Protein AF-A0A7V7C3S1-F1 (afdb_monomer_lite)

Secondary structure (DSSP, 8-state):
-HHHHHHHT-S--SGGG-HHHHHHIIIII-STT-HHHHHHH----PPP-----

Structure (mmCIF, N/CA/C/O backbone):
data_AF-A0A7V7C3S1-F1
#
_entry.id   AF-A0A7V7C3S1-F1
#
loop_
_atom_site.group_PDB
_atom_site.id
_atom_site.type_symbol
_atom_site.label_atom_id
_atom_site.label_alt_id
_atom_site.label_comp_id
_atom_site.label_asym_id
_atom_site.label_entity_id
_atom_site.label_seq_id
_atom_site.pdbx_PDB_ins_code
_atom_site.Cartn_x
_atom_site.Cartn_y
_atom_site.Cartn_z
_atom_site.occupancy
_atom_site.B_iso_or_equiv
_atom_site.auth_seq_id
_atom_site.auth_comp_id
_atom_site.auth_asym_id
_atom_site.auth_atom_id
_atom_site.pdbx_PDB_model_num
ATOM 1 N N . ALA A 1 1 ? -18.671 19.462 0.861 1.00 59.94 1 ALA A N 1
ATOM 2 C CA . ALA A 1 1 ? -18.350 18.917 2.201 1.00 59.94 1 ALA A CA 1
ATOM 3 C C . ALA A 1 1 ? -19.182 17.685 2.609 1.00 59.94 1 ALA A C 1
ATOM 5 O O . ALA A 1 1 ? -18.918 17.140 3.669 1.00 59.94 1 ALA A O 1
ATOM 6 N N . ALA A 1 2 ? -20.158 17.216 1.812 1.00 70.75 2 ALA A N 1
ATOM 7 C CA . ALA A 1 2 ? -20.974 16.042 2.165 1.00 70.75 2 ALA A CA 1
ATOM 8 C C . ALA A 1 2 ? -20.229 14.693 2.043 1.00 70.75 2 ALA A C 1
ATOM 10 O O . ALA A 1 2 ? -20.486 13.796 2.831 1.00 70.75 2 ALA A O 1
ATOM 11 N N . LEU A 1 3 ? -19.277 14.579 1.109 1.00 70.56 3 LEU A N 1
ATOM 12 C CA . LEU A 1 3 ? -18.564 13.331 0.792 1.00 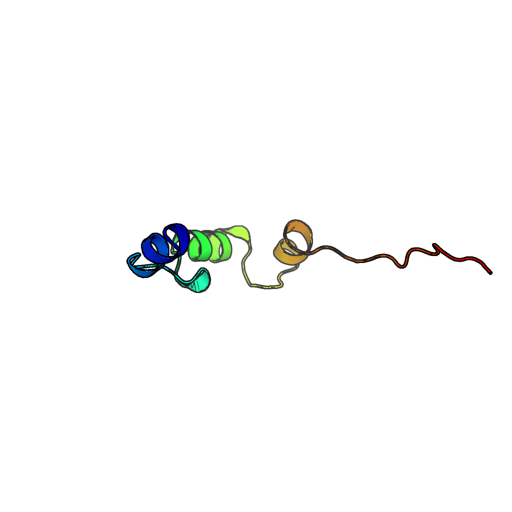70.56 3 LEU A CA 1
ATOM 13 C C . LEU A 1 3 ? -17.716 12.796 1.959 1.00 70.56 3 LEU A C 1
ATOM 15 O O . LEU A 1 3 ? -17.882 11.657 2.365 1.00 70.56 3 LEU A O 1
ATOM 19 N N . HIS A 1 4 ? -16.882 13.639 2.572 1.00 69.94 4 HIS A N 1
ATOM 20 C CA . HIS A 1 4 ? -16.002 13.210 3.670 1.00 69.94 4 HIS A CA 1
ATOM 21 C C . HIS A 1 4 ? -16.723 12.969 5.002 1.00 69.94 4 HIS A C 1
ATOM 23 O O . HIS A 1 4 ? -16.208 12.239 5.842 1.00 69.94 4 HIS A O 1
ATOM 29 N N . LYS A 1 5 ? -17.913 13.557 5.197 1.00 74.56 5 LYS A N 1
ATOM 30 C CA . LYS A 1 5 ? -18.715 13.333 6.410 1.00 74.56 5 LYS A CA 1
ATOM 31 C C . LYS A 1 5 ? -19.213 11.896 6.500 1.00 74.56 5 LYS A C 1
ATOM 33 O O . LYS A 1 5 ? -19.333 11.375 7.596 1.00 74.56 5 LYS A O 1
ATOM 38 N N . ILE A 1 6 ? -19.501 11.268 5.362 1.00 71.69 6 ILE A N 1
ATOM 39 C CA . ILE A 1 6 ? -19.958 9.876 5.315 1.00 71.69 6 ILE A CA 1
ATOM 40 C C . ILE A 1 6 ? -18.820 8.952 5.769 1.00 71.69 6 ILE A C 1
ATOM 42 O O . ILE A 1 6 ? -19.046 8.094 6.616 1.00 71.69 6 ILE A O 1
ATOM 46 N N . ASP A 1 7 ? -17.594 9.208 5.305 1.00 69.56 7 ASP A N 1
ATOM 47 C CA . ASP A 1 7 ? -16.402 8.433 5.674 1.00 69.56 7 ASP A CA 1
ATOM 48 C C . ASP A 1 7 ? -15.972 8.623 7.143 1.00 69.56 7 ASP A C 1
ATOM 50 O O . ASP A 1 7 ? -15.325 7.747 7.716 1.00 69.56 7 ASP A O 1
ATOM 54 N N . GLU A 1 8 ? -16.286 9.766 7.767 1.00 73.06 8 GLU A N 1
ATOM 55 C CA . GLU A 1 8 ? -15.958 10.042 9.178 1.00 73.06 8 GLU A CA 1
ATOM 56 C C . GLU A 1 8 ? -16.760 9.188 10.165 1.00 73.06 8 GLU A C 1
ATOM 58 O O . GLU A 1 8 ? -16.245 8.870 11.236 1.00 73.06 8 GLU A O 1
ATOM 63 N N . PHE A 1 9 ? -17.988 8.802 9.811 1.00 74.56 9 PHE A N 1
ATOM 64 C CA . PHE A 1 9 ? -18.844 7.962 10.657 1.00 74.56 9 PHE A CA 1
ATOM 65 C C . P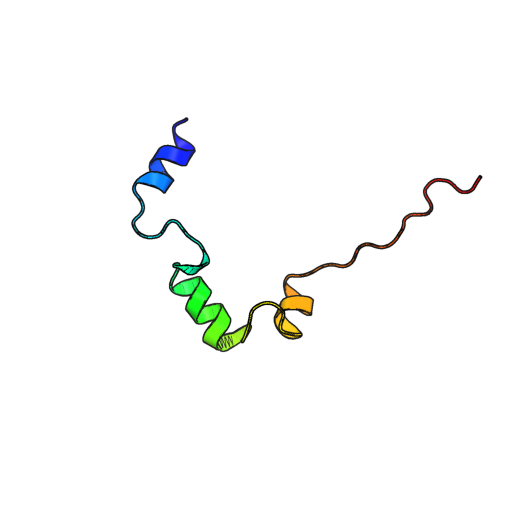HE A 1 9 ? -18.661 6.460 10.411 1.00 74.56 9 PHE A C 1
ATOM 67 O O . PHE A 1 9 ? -19.316 5.655 11.068 1.00 74.56 9 PHE A O 1
ATOM 74 N N . MET A 1 10 ? -17.798 6.062 9.473 1.00 76.12 10 MET A N 1
ATOM 75 C CA . MET A 1 10 ? -17.515 4.649 9.233 1.00 76.12 10 MET A CA 1
ATOM 76 C C . MET A 1 10 ? -16.538 4.107 10.281 1.00 76.12 10 MET A C 1
ATOM 78 O O . MET A 1 10 ? -15.446 4.646 10.462 1.00 76.12 10 MET A O 1
ATOM 82 N N . ASP A 1 11 ? -16.894 2.980 10.902 1.00 71.75 11 ASP A N 1
ATOM 83 C CA . ASP A 1 11 ? -16.061 2.301 11.909 1.00 71.75 11 ASP A CA 1
ATOM 84 C C . ASP A 1 11 ? -14.673 1.909 11.372 1.00 71.75 11 ASP A C 1
ATOM 86 O O . ASP A 1 11 ? -13.683 1.884 12.106 1.00 71.75 11 ASP A O 1
ATOM 90 N N . VAL A 1 12 ? -14.577 1.629 10.069 1.00 74.25 12 VAL A N 1
ATOM 91 C CA . VAL A 1 12 ? -13.334 1.236 9.400 1.00 74.25 12 VAL A CA 1
ATOM 92 C C . VAL A 1 12 ? -12.979 2.250 8.318 1.00 74.25 12 VAL A C 1
ATOM 94 O O . VAL A 1 12 ? -13.333 2.106 7.153 1.00 74.25 12 VAL A O 1
ATOM 97 N N . ARG A 1 13 ? -12.236 3.284 8.717 1.00 81.50 13 ARG A N 1
ATOM 98 C CA . ARG A 1 13 ? -11.791 4.372 7.826 1.00 81.50 13 ARG A CA 1
ATOM 99 C C . ARG A 1 13 ? -10.397 4.157 7.234 1.00 81.50 13 ARG A C 1
ATOM 101 O O . ARG A 1 13 ? -10.052 4.721 6.199 1.00 81.50 13 ARG A O 1
ATOM 108 N N . LYS A 1 14 ? -9.537 3.403 7.925 1.00 82.19 14 LYS A N 1
ATOM 109 C CA . LYS A 1 14 ? -8.124 3.244 7.546 1.00 82.19 14 LYS A CA 1
ATOM 110 C C . LYS A 1 14 ? -7.945 1.977 6.715 1.00 82.19 14 LYS A C 1
ATOM 112 O O . LYS A 1 14 ? -8.318 0.897 7.160 1.00 82.19 14 LYS A O 1
ATOM 117 N N . SER A 1 15 ? -7.278 2.071 5.564 1.00 83.19 15 SER A N 1
ATOM 118 C CA . SER A 1 15 ? -7.097 0.930 4.649 1.00 83.19 15 SER A CA 1
ATOM 119 C C . SER A 1 15 ? -6.385 -0.266 5.292 1.00 83.19 15 SER A C 1
ATOM 121 O O . SER A 1 15 ? -6.736 -1.404 5.019 1.00 83.19 15 SER A O 1
ATOM 123 N N . HIS A 1 16 ? -5.445 -0.033 6.213 1.00 81.56 16 HIS A N 1
ATOM 124 C CA . HIS A 1 16 ? -4.765 -1.106 6.955 1.00 81.56 16 HIS A CA 1
ATOM 125 C C . HIS A 1 16 ? -5.618 -1.729 8.074 1.00 81.56 16 HIS A C 1
ATOM 127 O O . HIS A 1 16 ? -5.203 -2.708 8.689 1.00 81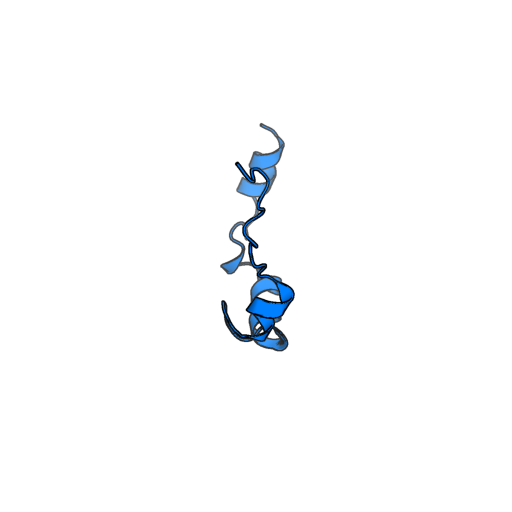.56 16 HIS A O 1
ATOM 133 N N . GLN A 1 17 ? -6.780 -1.153 8.387 1.00 84.56 17 GLN A N 1
ATOM 134 C CA . GLN A 1 17 ? -7.770 -1.726 9.301 1.00 84.56 17 GLN A CA 1
ATOM 135 C C . GLN A 1 17 ? -8.879 -2.470 8.546 1.00 84.56 17 GLN A C 1
ATOM 137 O O . GLN A 1 17 ? -9.590 -3.244 9.179 1.00 84.56 17 GLN A O 1
ATOM 142 N N . ASN A 1 18 ? -8.988 -2.293 7.221 1.00 87.50 18 ASN A N 1
ATOM 143 C CA . ASN A 1 18 ? -9.975 -2.989 6.403 1.00 87.50 18 ASN A CA 1
ATOM 144 C C . ASN A 1 18 ? -9.699 -4.510 6.401 1.00 87.50 18 ASN A C 1
ATOM 146 O O . ASN A 1 18 ? -8.611 -4.924 5.982 1.00 87.50 18 ASN A O 1
ATOM 150 N N . PRO A 1 19 ? -10.647 -5.343 6.878 1.00 87.50 19 PRO A N 1
ATOM 151 C CA . PRO A 1 19 ? -10.470 -6.792 6.938 1.00 87.50 19 PRO A CA 1
ATOM 152 C C . PRO A 1 19 ? -10.234 -7.421 5.559 1.00 87.50 19 PRO A C 1
ATOM 154 O O . PRO A 1 19 ? -9.423 -8.336 5.457 1.00 87.50 19 PRO A O 1
ATOM 157 N N . GLU A 1 20 ? -10.849 -6.896 4.497 1.00 88.19 20 GLU A N 1
ATOM 158 C CA . GLU A 1 20 ? -10.659 -7.404 3.131 1.00 88.19 20 GLU A CA 1
ATOM 159 C C . GLU A 1 20 ? -9.243 -7.133 2.621 1.00 88.19 20 GLU A C 1
ATOM 161 O O . GLU A 1 20 ? -8.611 -7.999 2.022 1.00 88.19 20 GLU A O 1
ATOM 166 N N . VAL A 1 21 ? -8.701 -5.949 2.925 1.00 87.12 21 VAL A N 1
ATOM 167 C CA . VAL A 1 21 ? -7.317 -5.603 2.579 1.00 87.12 21 VAL A CA 1
ATOM 168 C C . VAL A 1 21 ? -6.352 -6.518 3.328 1.00 87.12 21 VAL A C 1
ATOM 170 O O . VAL A 1 21 ? -5.406 -7.026 2.733 1.00 87.12 21 VAL A O 1
ATOM 173 N N . LYS A 1 22 ? -6.593 -6.783 4.617 1.00 87.31 22 LYS A N 1
ATOM 174 C CA . LYS A 1 22 ? -5.756 -7.715 5.387 1.00 87.31 22 LYS A CA 1
ATOM 175 C C . LYS A 1 22 ? -5.800 -9.131 4.817 1.00 87.31 22 LYS A C 1
ATOM 177 O O . LYS A 1 22 ? -4.736 -9.716 4.656 1.00 87.31 22 LYS A O 1
ATOM 182 N N . ALA A 1 23 ? -6.983 -9.643 4.477 1.00 89.00 23 ALA A N 1
ATOM 183 C CA . ALA A 1 23 ? -7.138 -10.965 3.870 1.00 89.00 23 ALA A CA 1
ATOM 184 C C . ALA A 1 23 ? -6.412 -11.053 2.520 1.00 89.00 23 ALA A C 1
ATOM 186 O O . ALA A 1 23 ? -5.622 -11.962 2.303 1.00 89.00 23 ALA A O 1
ATOM 187 N N . LEU 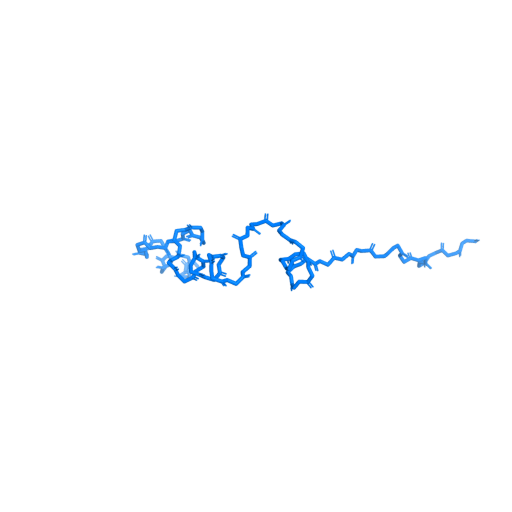A 1 24 ? -6.560 -10.044 1.655 1.00 88.19 24 LEU A N 1
ATOM 188 C CA . LEU A 1 24 ? -5.856 -9.987 0.371 1.00 88.19 24 LEU A CA 1
ATOM 189 C C . LEU A 1 24 ? -4.329 -10.024 0.538 1.00 88.19 24 LEU A C 1
ATOM 191 O O . LEU A 1 24 ? -3.629 -10.708 -0.213 1.00 88.19 24 LEU A O 1
ATOM 195 N N . TYR A 1 25 ? -3.798 -9.294 1.520 1.00 86.50 25 TYR A N 1
ATOM 196 C CA . TYR A 1 25 ? -2.371 -9.344 1.821 1.00 86.50 25 TYR A CA 1
ATOM 197 C C . TYR A 1 25 ? -1.956 -10.667 2.460 1.00 86.50 25 TYR A C 1
ATOM 199 O O . TYR A 1 25 ? -0.880 -11.149 2.151 1.00 86.50 25 TYR A O 1
ATOM 207 N N . GLN A 1 26 ? -2.778 -11.284 3.298 1.00 85.25 26 GLN A N 1
ATOM 208 C CA . GLN A 1 26 ? -2.423 -12.535 3.962 1.00 85.25 26 GLN A CA 1
ATOM 209 C C . GLN A 1 26 ? -2.478 -13.744 3.017 1.00 85.25 26 GLN A C 1
ATOM 211 O O . GLN A 1 26 ? -1.581 -14.586 3.056 1.00 85.25 26 GLN A O 1
ATOM 216 N N . ASP A 1 27 ? -3.473 -13.784 2.132 1.00 87.94 27 ASP A N 1
ATOM 217 C CA . ASP A 1 27 ? -3.765 -14.943 1.286 1.00 87.94 27 ASP A CA 1
ATOM 218 C C . ASP A 1 27 ? -3.095 -14.860 -0.091 1.00 87.94 27 ASP A C 1
ATOM 220 O O . ASP A 1 27 ? -2.809 -15.890 -0.702 1.00 87.94 27 ASP A O 1
ATOM 224 N N . PHE A 1 28 ? -2.832 -13.647 -0.596 1.00 85.88 28 PHE A N 1
ATOM 225 C CA . PHE A 1 28 ? -2.357 -13.448 -1.968 1.00 85.88 28 PHE A CA 1
ATOM 226 C C . PHE A 1 28 ? -1.072 -12.616 -2.057 1.00 85.88 28 PHE A C 1
ATOM 228 O O . PHE A 1 28 ? -0.042 -13.119 -2.499 1.00 85.88 28 PHE A O 1
ATOM 235 N N . LEU A 1 29 ? -1.090 -11.351 -1.616 1.00 83.50 29 LEU A N 1
ATOM 236 C CA . LEU A 1 29 ? 0.049 -10.429 -1.801 1.00 83.50 29 LE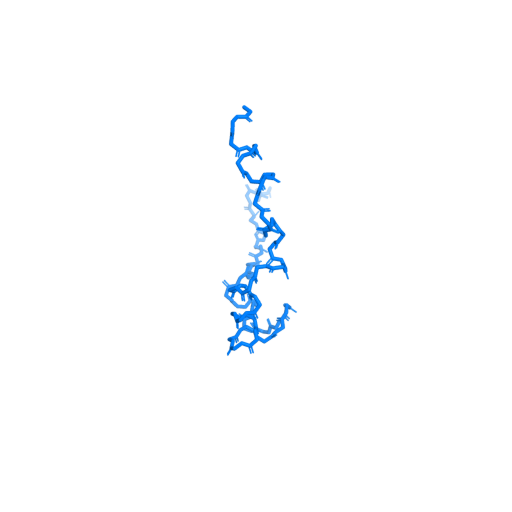U A CA 1
ATOM 237 C C . LEU A 1 29 ? 1.207 -10.662 -0.809 1.00 83.50 29 LEU A C 1
ATOM 239 O O . LEU A 1 29 ? 2.295 -10.108 -0.983 1.00 83.50 29 LEU A O 1
ATOM 243 N N . GLN A 1 30 ? 0.993 -11.496 0.207 1.00 83.38 30 GLN A N 1
ATOM 244 C CA . GLN A 1 30 ? 1.874 -11.831 1.333 1.00 83.38 30 GLN A CA 1
ATOM 245 C C . GLN A 1 30 ? 2.254 -10.644 2.229 1.00 83.38 30 GLN A C 1
ATOM 247 O O . GLN A 1 30 ? 1.808 -10.528 3.369 1.00 83.38 30 GLN A O 1
ATOM 252 N N . LYS A 1 31 ? 3.130 -9.763 1.740 1.00 85.19 31 LYS A N 1
ATOM 253 C CA . LYS A 1 31 ? 3.645 -8.615 2.493 1.00 85.19 31 LYS A CA 1
ATOM 254 C C . LYS A 1 31 ? 3.676 -7.362 1.622 1.00 85.19 31 LYS A C 1
ATOM 256 O O . LYS A 1 31 ? 3.895 -7.472 0.414 1.00 85.19 31 LYS A O 1
ATOM 261 N N . PRO A 1 32 ? 3.514 -6.167 2.213 1.00 83.62 32 PRO A N 1
ATOM 262 C CA . PRO A 1 32 ? 3.770 -4.919 1.506 1.00 83.62 32 PRO A CA 1
ATOM 263 C C . PRO A 1 32 ? 5.186 -4.923 0.917 1.00 83.62 32 PRO A C 1
ATOM 265 O O . PRO A 1 32 ? 6.148 -5.223 1.625 1.00 83.62 32 PRO A O 1
ATOM 268 N N . GLY A 1 33 ? 5.309 -4.629 -0.378 1.00 77.31 33 GLY A N 1
ATOM 269 C CA . GLY A 1 33 ? 6.594 -4.661 -1.082 1.00 77.31 33 GLY A CA 1
ATOM 270 C C . GLY A 1 33 ? 7.152 -6.066 -1.344 1.00 77.31 33 GLY A C 1
ATOM 271 O O . GLY A 1 33 ? 8.357 -6.214 -1.518 1.00 77.31 33 GLY A O 1
ATOM 272 N N . SER A 1 34 ? 6.316 -7.109 -1.341 1.00 85.25 34 SER A N 1
ATOM 273 C CA . SER A 1 34 ? 6.683 -8.392 -1.952 1.00 85.25 34 SER A CA 1
ATOM 274 C C . SER A 1 34 ? 6.881 -8.234 -3.464 1.00 85.25 34 SER A C 1
ATOM 276 O O . SER A 1 34 ? 6.337 -7.312 -4.069 1.00 85.25 34 SER A O 1
ATOM 278 N N . GLU A 1 35 ? 7.604 -9.164 -4.090 1.00 83.75 35 GLU A N 1
ATOM 279 C CA . GLU A 1 35 ? 7.766 -9.212 -5.553 1.00 83.75 35 GLU A CA 1
ATOM 280 C C . GLU A 1 35 ? 6.410 -9.218 -6.281 1.00 83.75 35 GLU A C 1
ATOM 282 O O . GLU A 1 35 ? 6.215 -8.504 -7.263 1.00 83.75 35 GLU A O 1
ATOM 287 N N . LEU A 1 36 ? 5.430 -9.961 -5.750 1.00 84.75 36 LEU A N 1
ATOM 288 C CA . LEU A 1 36 ? 4.079 -10.025 -6.313 1.00 84.75 36 LEU A CA 1
ATOM 289 C C . LEU A 1 36 ? 3.345 -8.680 -6.191 1.00 84.75 36 LEU A C 1
ATOM 291 O O . LEU A 1 36 ? 2.704 -8.236 -7.142 1.00 84.75 36 LEU A O 1
ATOM 295 N N . ALA A 1 37 ? 3.460 -8.009 -5.039 1.00 88.19 37 ALA A N 1
ATOM 296 C CA . ALA A 1 37 ? 2.898 -6.676 -4.855 1.00 88.19 37 ALA A CA 1
ATOM 297 C C . ALA A 1 37 ? 3.592 -5.655 -5.764 1.00 88.19 37 ALA A C 1
ATOM 299 O O . ALA A 1 37 ? 2.909 -4.827 -6.354 1.00 88.19 37 ALA A O 1
ATOM 300 N N . HIS A 1 38 ? 4.915 -5.738 -5.927 1.00 85.69 38 HIS A N 1
ATOM 301 C CA . HIS A 1 38 ? 5.671 -4.865 -6.819 1.00 85.69 38 HIS A CA 1
ATOM 302 C C . HIS A 1 38 ? 5.223 -5.026 -8.273 1.00 85.69 38 HIS A C 1
ATOM 304 O O . HIS A 1 38 ? 4.932 -4.040 -8.939 1.00 85.69 38 HIS A O 1
ATOM 310 N N . HIS A 1 39 ? 5.057 -6.263 -8.734 1.00 86.69 39 HIS A N 1
ATOM 311 C CA . HIS A 1 39 ? 4.621 -6.533 -10.099 1.00 86.69 39 HIS A CA 1
ATOM 312 C C . HIS A 1 39 ? 3.182 -6.075 -10.392 1.00 86.69 39 HIS A C 1
ATOM 314 O O . HIS A 1 39 ? 2.893 -5.638 -11.502 1.00 86.69 39 HIS A O 1
ATOM 320 N N . LEU A 1 40 ? 2.271 -6.180 -9.417 1.00 87.25 40 LEU A N 1
ATOM 321 C CA . LEU A 1 40 ? 0.849 -5.876 -9.622 1.00 87.25 40 LEU A CA 1
ATOM 322 C C . LEU A 1 40 ? 0.456 -4.438 -9.262 1.00 87.25 40 LEU A C 1
ATOM 324 O O . LEU A 1 40 ? -0.466 -3.891 -9.861 1.00 87.25 40 LEU A O 1
ATOM 328 N N . LEU A 1 41 ? 1.096 -3.848 -8.250 1.00 89.50 41 LEU A N 1
ATOM 329 C CA . LEU A 1 41 ? 0.673 -2.583 -7.636 1.00 89.50 41 LEU A CA 1
ATOM 330 C C . LEU A 1 41 ? 1.697 -1.455 -7.792 1.00 89.50 41 LEU A C 1
ATOM 332 O O . LEU A 1 41 ? 1.359 -0.302 -7.523 1.00 89.50 41 LEU A O 1
ATOM 336 N N . HIS A 1 42 ? 2.933 -1.758 -8.193 1.00 88.62 42 HIS A N 1
ATOM 337 C CA . HIS A 1 42 ? 3.957 -0.748 -8.435 1.00 88.62 42 HIS A CA 1
ATOM 338 C C . HIS A 1 42 ? 4.194 -0.576 -9.937 1.00 88.62 42 HIS A C 1
ATOM 340 O O . HIS A 1 42 ? 3.939 -1.460 -10.748 1.00 88.62 42 HIS A O 1
ATOM 346 N N . THR A 1 43 ? 4.669 0.607 -10.307 1.00 91.25 43 THR A N 1
ATOM 347 C CA . THR A 1 43 ? 5.068 0.935 -11.673 1.00 91.25 43 THR A CA 1
ATOM 348 C C . THR A 1 43 ? 6.413 1.632 -11.628 1.00 91.25 43 THR A C 1
ATOM 350 O O . THR A 1 43 ? 6.736 2.329 -10.663 1.00 91.25 43 THR A O 1
ATOM 353 N N . GLU A 1 44 ? 7.181 1.474 -12.693 1.00 88.31 44 GLU A N 1
ATOM 354 C CA . GLU A 1 44 ? 8.435 2.186 -12.879 1.00 88.31 44 GLU A CA 1
ATOM 355 C C . GLU A 1 44 ? 8.227 3.406 -13.775 1.00 88.31 44 GLU A C 1
ATOM 357 O O . GLU A 1 44 ? 7.300 3.465 -14.588 1.00 88.31 44 GLU A O 1
ATOM 362 N N . TYR A 1 45 ? 9.105 4.392 -13.622 1.00 87.94 45 TYR A N 1
ATOM 363 C CA . TYR A 1 45 ? 9.131 5.573 -14.471 1.00 87.94 45 TYR A CA 1
ATOM 364 C C . TYR A 1 45 ? 10.336 5.485 -15.398 1.00 87.94 45 TYR A C 1
ATOM 366 O O . TYR A 1 45 ? 11.469 5.351 -14.941 1.00 87.94 45 TYR A O 1
ATOM 374 N N . SER A 1 46 ? 10.108 5.613 -16.701 1.00 85.06 46 SER A N 1
ATOM 375 C CA . SER A 1 46 ? 11.182 5.764 -17.677 1.00 85.06 46 SER A CA 1
ATOM 376 C C . SER A 1 46 ? 11.400 7.242 -17.989 1.00 85.06 46 SER A C 1
ATOM 378 O O . SER A 1 46 ? 10.453 8.009 -18.199 1.00 85.06 46 SER A O 1
ATOM 380 N N . LYS A 1 47 ? 12.671 7.662 -18.008 1.00 86.31 47 LYS A N 1
ATOM 381 C CA . LYS A 1 47 ? 13.039 9.010 -18.442 1.00 86.31 47 LYS A CA 1
ATOM 382 C C . LYS A 1 47 ? 12.589 9.181 -19.892 1.00 86.31 47 LYS A C 1
ATOM 384 O O . LYS A 1 47 ? 13.028 8.453 -20.775 1.00 86.31 47 LYS A O 1
ATOM 389 N N . ARG A 1 48 ? 11.709 10.151 -20.128 1.00 82.69 48 ARG A N 1
ATOM 390 C CA . ARG A 1 48 ? 11.321 10.558 -21.478 1.00 82.69 48 ARG A CA 1
ATOM 391 C C . ARG A 1 48 ? 12.300 11.621 -21.958 1.00 82.69 48 ARG A C 1
ATOM 393 O O . ARG A 1 48 ? 12.369 12.695 -21.364 1.00 82.69 48 ARG A O 1
ATOM 400 N N . ASP A 1 49 ? 13.024 11.342 -23.036 1.00 77.31 49 ASP A N 1
ATOM 401 C CA . ASP A 1 49 ? 13.863 12.334 -23.714 1.00 77.31 49 ASP A CA 1
ATOM 402 C C . ASP A 1 49 ? 12.979 13.239 -24.586 1.00 77.31 49 ASP A C 1
ATOM 404 O O . ASP A 1 49 ? 12.997 13.197 -25.809 1.00 77.31 49 ASP A O 1
ATOM 408 N N . ILE A 1 50 ? 12.142 14.046 -23.930 1.00 73.25 50 ILE A N 1
ATOM 409 C CA . ILE A 1 50 ? 11.260 15.031 -24.581 1.00 73.25 50 ILE A CA 1
ATOM 410 C C . ILE A 1 50 ? 12.008 16.284 -25.059 1.00 73.25 50 ILE A C 1
ATOM 412 O O . ILE A 1 50 ? 11.431 17.104 -25.763 1.00 73.25 50 ILE A O 1
ATOM 416 N N . TYR A 1 51 ? 13.294 16.410 -24.728 1.00 68.12 51 TYR A N 1
ATOM 417 C CA . TYR A 1 51 ? 14.178 17.437 -25.269 1.00 68.12 51 TYR A CA 1
ATOM 418 C C . TYR A 1 51 ? 15.547 16.831 -25.571 1.00 68.12 51 TYR A C 1
ATOM 420 O O . TYR A 1 51 ? 16.433 16.799 -24.718 1.00 68.12 51 TYR A O 1
ATOM 428 N N . THR A 1 52 ? 15.718 16.350 -26.799 1.00 60.19 52 THR A N 1
ATOM 429 C CA . THR A 1 52 ? 17.042 16.262 -27.419 1.00 60.19 52 THR A CA 1
ATOM 430 C C . THR A 1 52 ? 17.397 17.679 -27.863 1.00 60.19 52 THR A C 1
ATOM 432 O O . THR A 1 52 ? 16.662 18.275 -28.650 1.00 60.19 52 THR A O 1
ATOM 435 N N . LYS A 1 53 ? 18.443 18.259 -27.273 1.00 58.03 53 LYS A N 1
ATOM 436 C CA . LYS A 1 53 ? 18.983 19.555 -27.694 1.00 58.03 53 LYS A CA 1
ATOM 437 C C . LYS A 1 53 ? 20.036 19.343 -28.771 1.00 58.03 53 LYS A C 1
ATOM 439 O O . LYS A 1 53 ? 20.772 18.340 -28.642 1.00 58.03 53 LYS A O 1
#

Foldseek 3Di:
DVVVVVLVPDPDNDLVSDPVSVCCCVPPVVDVPDPSCCVPPNDDDDDDCPDDD

Sequence (53 aa):
AALHKIDEF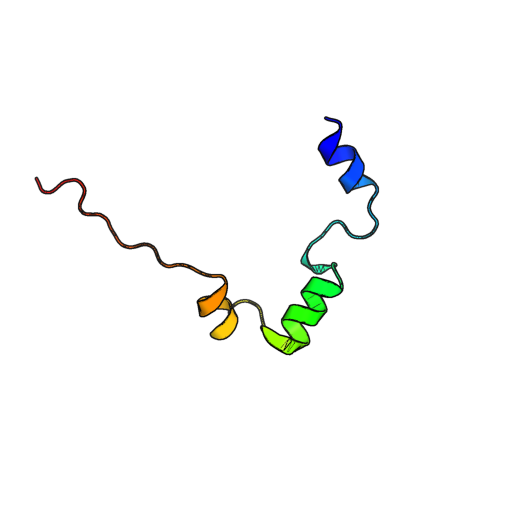MDVRKSHQNPEVKALYQDFLQKPGSELAHHLLHTEYSKRDIYTK

Radius of gyration: 18.14 Å; chains: 1; bounding box: 40×34×40 Å

pLDDT: mean 80.78, std 8.22, range [58.03, 91.25]